Protein AF-A0A533YSC0-F1 (afdb_monomer)

Radius of gyration: 24.95 Å; Cα contacts (8 Å, |Δi|>4): 12; chains: 1; bounding box: 48×40×52 Å

pLDDT: mean 85.72, std 7.05, range [54.97, 94.25]

Solvent-accessible surface area (backbone atoms only — not comparable to full-atom values): 3919 Å² total; per-residue (Å²): 136,87,56,74,65,62,55,51,56,55,60,71,68,54,74,83,89,74,79,92,83,76,96,72,92,80,85,86,76,74,91,78,88,52,70,70,54,53,55,49,51,38,59,74,68,67,55,58,70,69,69,63,74,73,110

Sequence (55 aa):
MVSKSVIQEQMAKQEYKYGFVSDLDEDTAPKGLNEDIVRLISRKKKEPDWFLEWR

Secondary structure (DSSP, 8-state):
---HHHHHHHHHT--------------PPPSS--HHHHHHHHHHTT--HHHHHT-

Structure (mmCIF, N/CA/C/O backbone):
data_AF-A0A533YSC0-F1
#
_entry.id   AF-A0A533YSC0-F1
#
loop_
_atom_site.group_PDB
_atom_site.id
_atom_site.type_symbol
_atom_site.label_atom_id
_atom_site.label_alt_id
_atom_site.label_comp_id
_atom_site.label_asym_id
_atom_site.label_entity_id
_atom_site.label_seq_id
_atom_site.pdbx_PDB_ins_code
_atom_site.Cartn_x
_atom_site.Cartn_y
_atom_site.Cartn_z
_atom_site.occupancy
_atom_site.B_iso_or_equiv
_atom_site.auth_seq_id
_atom_site.auth_comp_id
_atom_site.auth_asym_id
_atom_site.auth_atom_id
_atom_site.pdbx_PDB_model_num
ATOM 1 N N . MET A 1 1 ? -34.769 23.567 35.978 1.00 54.97 1 MET A N 1
ATOM 2 C CA . MET A 1 1 ? -33.310 23.818 35.949 1.00 54.97 1 MET A CA 1
ATOM 3 C C . MET A 1 1 ? -32.648 22.507 35.545 1.00 54.97 1 MET A C 1
ATOM 5 O O . MET A 1 1 ? -32.843 21.532 36.257 1.00 54.97 1 MET A O 1
ATOM 9 N N . VAL A 1 2 ? -31.994 22.419 34.383 1.00 68.38 2 VAL A N 1
ATOM 10 C CA . VAL A 1 2 ? -31.333 21.169 33.951 1.00 68.38 2 VAL A CA 1
ATOM 11 C C . VAL A 1 2 ? -29.978 21.074 34.653 1.00 68.38 2 VAL A C 1
ATOM 13 O O . VAL A 1 2 ? -29.215 22.040 34.641 1.00 68.38 2 VAL A O 1
ATOM 16 N N . SER A 1 3 ? -29.697 19.948 35.314 1.00 77.69 3 SER A N 1
ATOM 17 C CA . SER A 1 3 ? -28.443 19.740 36.041 1.00 77.69 3 SER A CA 1
ATOM 18 C C . SER A 1 3 ? -27.276 19.507 35.078 1.00 77.69 3 SER A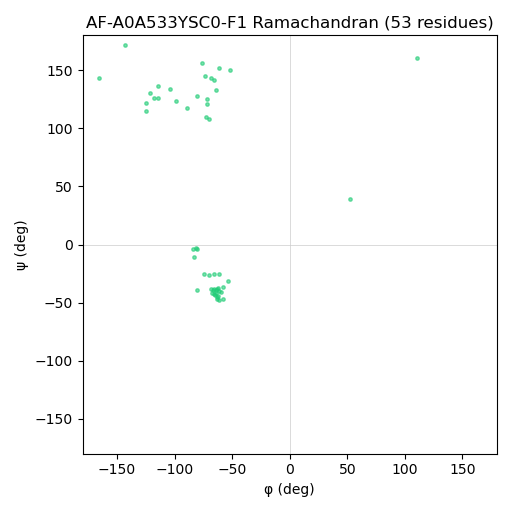 C 1
ATOM 20 O O . SER A 1 3 ? -27.412 18.867 34.035 1.00 77.69 3 SER A O 1
ATOM 22 N N . LYS A 1 4 ? -26.092 20.004 35.451 1.00 80.56 4 LYS A N 1
ATOM 23 C CA . LYS A 1 4 ? -24.846 19.899 34.670 1.00 80.56 4 LYS A CA 1
ATOM 24 C C . LYS A 1 4 ? -24.499 18.452 34.275 1.00 80.56 4 LYS A C 1
ATOM 26 O O . LYS A 1 4 ? -23.957 18.236 33.196 1.00 80.56 4 LYS A O 1
ATOM 31 N N . SER A 1 5 ? -24.862 17.478 35.114 1.00 80.31 5 SER A N 1
ATOM 32 C CA . SER A 1 5 ? -24.649 16.045 34.871 1.00 80.31 5 SER A CA 1
ATOM 33 C C . SER A 1 5 ? -25.426 15.515 33.663 1.00 80.31 5 SER A C 1
ATOM 35 O O . SER A 1 5 ? -24.866 14.790 32.848 1.00 80.31 5 SER A O 1
ATOM 37 N N . VAL A 1 6 ? -26.683 15.936 33.490 1.00 85.00 6 VAL A N 1
ATOM 38 C CA . VAL A 1 6 ? -27.541 15.489 32.379 1.00 85.00 6 VAL A CA 1
ATOM 39 C C . VAL A 1 6 ? -26.989 15.970 31.034 1.00 85.00 6 VAL A C 1
ATOM 41 O O . VAL A 1 6 ? -26.989 15.226 30.057 1.00 85.00 6 VAL A O 1
ATOM 44 N N . ILE A 1 7 ? -26.456 17.194 30.992 1.00 81.94 7 ILE A N 1
ATOM 45 C CA . ILE A 1 7 ? -25.850 17.763 29.779 1.00 81.94 7 ILE A CA 1
ATOM 46 C C . ILE A 1 7 ? -24.545 17.032 29.423 1.00 81.94 7 ILE A C 1
ATOM 48 O O . ILE A 1 7 ? -24.288 16.774 28.249 1.00 81.94 7 ILE A O 1
ATOM 52 N N . GLN A 1 8 ? -23.734 16.654 30.418 1.00 81.75 8 GLN A N 1
ATOM 53 C CA . GLN A 1 8 ? -22.506 15.884 30.186 1.00 81.75 8 GLN A CA 1
ATOM 54 C C . GLN A 1 8 ? -22.795 14.491 29.624 1.00 81.75 8 GLN A C 1
ATOM 56 O O . GLN A 1 8 ? -22.149 14.081 28.662 1.00 81.75 8 GLN A O 1
ATOM 61 N N . GLU A 1 9 ? -23.789 13.789 30.168 1.00 82.62 9 GLU A N 1
ATOM 62 C CA . GLU A 1 9 ? -24.198 12.488 29.635 1.00 82.62 9 GLU A CA 1
ATOM 63 C C . GLU A 1 9 ? -24.728 12.586 28.202 1.00 82.62 9 GLU A C 1
ATOM 65 O O . GLU A 1 9 ? -24.440 11.717 27.382 1.00 82.62 9 GLU A O 1
ATOM 70 N N . GLN A 1 10 ? -25.476 13.644 27.873 1.00 82.81 10 GLN A N 1
ATOM 71 C CA . GLN A 1 10 ? -25.967 13.859 26.512 1.00 82.81 10 GLN A CA 1
ATOM 72 C C . GLN A 1 10 ? -24.834 14.123 25.521 1.00 82.81 10 GLN A C 1
ATOM 74 O O . GLN A 1 10 ? -24.859 13.558 24.434 1.00 82.81 10 GLN A O 1
ATOM 79 N N . MET A 1 11 ? -23.838 14.931 25.894 1.00 79.50 11 MET A N 1
ATOM 80 C CA . MET A 1 11 ? -22.666 15.213 25.055 1.00 79.50 11 MET A CA 1
ATOM 81 C C . MET A 1 11 ? -21.792 13.969 24.858 1.00 79.50 11 MET A C 1
ATOM 83 O O . MET A 1 11 ? -21.322 13.727 23.753 1.00 79.50 11 MET A O 1
ATOM 87 N N . ALA A 1 12 ? -21.612 13.152 25.901 1.00 80.00 12 ALA A N 1
ATOM 88 C CA . ALA A 1 12 ? -20.821 11.923 25.824 1.00 80.00 12 ALA A CA 1
ATOM 89 C C . ALA A 1 12 ? -21.491 10.822 24.982 1.00 80.00 12 ALA A C 1
ATOM 91 O O . ALA A 1 12 ? -20.805 9.974 24.422 1.00 80.00 12 ALA A O 1
ATOM 92 N N . LYS A 1 13 ? -22.828 10.835 24.885 1.00 81.25 13 LYS A N 1
ATOM 93 C CA . LYS A 1 13 ? -23.610 9.910 24.048 1.00 81.25 13 LYS A CA 1
ATOM 94 C C . LYS A 1 13 ? -23.734 10.361 22.587 1.00 81.25 13 LYS A C 1
ATOM 96 O O . LYS A 1 13 ? -24.338 9.643 21.796 1.00 81.25 13 LYS A O 1
ATOM 101 N N . GLN A 1 14 ? -23.228 11.541 22.216 1.00 81.56 14 GLN A N 1
ATOM 102 C CA . GLN A 1 14 ? -23.240 11.987 20.821 1.00 81.56 14 GLN A CA 1
ATOM 103 C C . GLN A 1 14 ? -22.217 11.176 20.020 1.00 81.56 14 GLN A C 1
ATOM 105 O O . GLN A 1 14 ? -21.023 11.211 20.308 1.00 81.56 14 GLN A O 1
ATOM 110 N N . GLU A 1 15 ? -22.682 10.476 18.989 1.00 75.69 15 GLU A N 1
ATOM 111 C CA . GLU A 1 15 ? -21.801 9.837 18.013 1.00 75.69 15 GLU A CA 1
ATOM 112 C C . GLU A 1 15 ? -21.030 10.893 17.210 1.00 75.69 15 GLU A C 1
ATOM 114 O O . GLU A 1 15 ? -21.564 11.953 16.861 1.00 75.69 15 GLU A O 1
ATOM 119 N N . TYR A 1 16 ? -19.758 10.616 16.920 1.00 77.38 16 TYR A N 1
ATOM 120 C CA . TYR A 1 16 ? -18.904 11.513 16.149 1.00 77.38 16 TYR A CA 1
ATOM 121 C C . TYR A 1 16 ? -19.365 11.530 14.685 1.00 77.38 16 TYR A C 1
ATOM 123 O O . TYR A 1 16 ? -19.208 10.557 13.956 1.00 77.38 16 TYR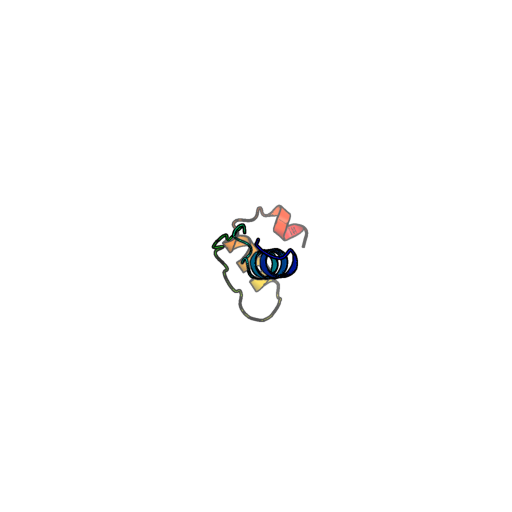 A O 1
ATOM 131 N N . LYS A 1 17 ? -19.973 12.643 14.261 1.00 73.06 17 LYS A N 1
ATOM 132 C CA . LYS A 1 17 ? -20.668 12.767 12.963 1.00 73.06 17 LYS A CA 1
ATOM 133 C C . LYS A 1 17 ? -19.755 13.020 11.763 1.00 73.06 17 LYS A C 1
ATOM 135 O O . LYS A 1 17 ? -20.248 13.127 10.644 1.00 73.06 17 LYS A O 1
ATOM 140 N N . TYR A 1 18 ? -18.457 13.182 11.987 1.00 82.25 18 TYR A N 1
ATOM 141 C CA . TYR A 1 18 ? -17.516 13.593 10.954 1.00 82.25 18 TYR A CA 1
ATOM 142 C C . TYR A 1 18 ? -16.481 12.493 10.753 1.00 82.25 18 TYR A C 1
ATOM 144 O O . TYR A 1 18 ? -15.851 12.042 11.693 1.00 82.25 18 TYR A O 1
ATOM 152 N N . GLY A 1 19 ? -16.299 12.035 9.526 1.00 80.31 19 GLY A N 1
ATOM 153 C CA . GLY A 1 19 ? -15.317 11.015 9.190 1.00 80.31 19 GLY A CA 1
ATOM 154 C C . GLY A 1 19 ? -15.133 10.997 7.686 1.00 80.31 19 GLY A C 1
ATOM 155 O O . GLY A 1 19 ? -16.087 11.226 6.946 1.00 80.31 19 GLY A O 1
ATOM 156 N N . PHE A 1 20 ? -13.905 10.776 7.233 1.00 84.38 20 PHE A N 1
ATOM 157 C CA . PHE A 1 20 ? -13.638 10.553 5.819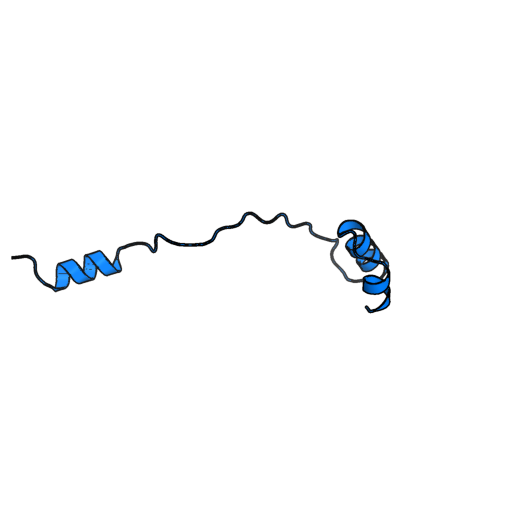 1.00 84.38 20 PHE A CA 1
ATOM 158 C C . PHE A 1 20 ? -13.764 9.054 5.560 1.00 84.38 20 PHE A C 1
ATOM 160 O O . PHE A 1 20 ? -13.022 8.266 6.143 1.00 84.38 20 PHE A O 1
ATOM 167 N N . VAL A 1 21 ? -14.718 8.672 4.716 1.00 84.12 21 VAL A N 1
ATOM 168 C CA . VAL A 1 21 ? -14.825 7.318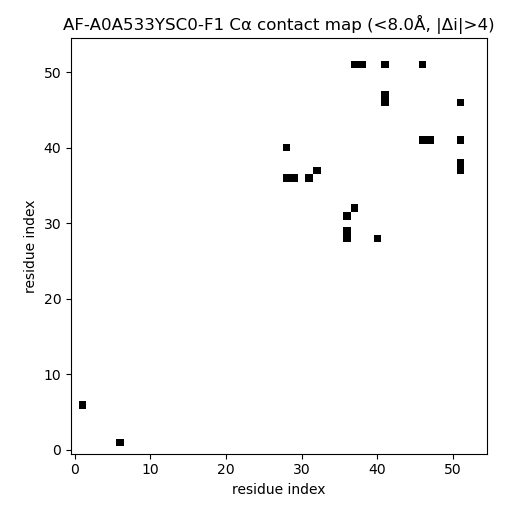 4.173 1.00 84.12 21 VAL A CA 1
ATOM 169 C C . VAL A 1 21 ? -14.588 7.440 2.678 1.00 84.12 21 VAL A C 1
ATOM 171 O O . VAL A 1 21 ? -15.239 8.249 2.018 1.00 84.12 21 VAL A O 1
ATOM 174 N N . SER A 1 22 ? -13.637 6.665 2.171 1.00 88.75 22 SER A N 1
ATOM 175 C CA . SER A 1 22 ? -13.374 6.553 0.743 1.00 88.75 22 SER A CA 1
ATOM 176 C C . SER A 1 22 ? -13.443 5.086 0.375 1.00 88.75 22 SER A C 1
ATOM 178 O O . SER A 1 22 ? -12.684 4.283 0.917 1.00 88.75 22 SER A O 1
ATOM 180 N N . ASP A 1 23 ? -14.330 4.758 -0.554 1.00 88.12 23 ASP A N 1
ATOM 181 C CA . ASP A 1 23 ? -14.333 3.450 -1.189 1.00 88.12 23 ASP A CA 1
ATOM 182 C C . ASP A 1 23 ? -13.127 3.398 -2.132 1.00 88.12 23 ASP A C 1
ATOM 184 O O . ASP A 1 23 ? -13.050 4.138 -3.115 1.00 88.12 23 ASP A O 1
ATOM 188 N N . LEU A 1 24 ? -12.132 2.592 -1.769 1.00 87.94 24 LEU A N 1
ATOM 189 C CA . LEU A 1 24 ? -10.951 2.348 -2.585 1.00 87.94 24 LEU A CA 1
ATOM 190 C C . LEU A 1 24 ? -11.084 0.976 -3.229 1.00 87.94 24 LEU A C 1
ATOM 192 O O . LEU A 1 24 ? -11.390 -0.004 -2.550 1.00 87.94 24 LEU A O 1
ATOM 196 N N .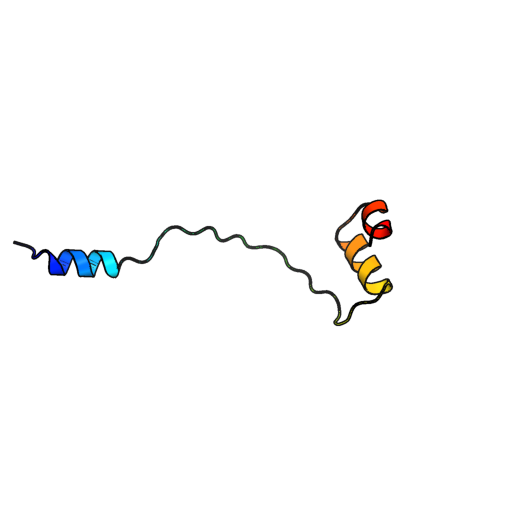 ASP A 1 25 ? -10.798 0.906 -4.523 1.00 85.31 25 ASP A N 1
ATOM 197 C CA . ASP A 1 25 ? -10.671 -0.375 -5.201 1.00 85.31 25 ASP A CA 1
ATOM 198 C C . ASP A 1 25 ? -9.371 -1.059 -4.760 1.00 85.31 25 ASP A C 1
ATOM 200 O O . ASP A 1 25 ? -8.277 -0.497 -4.875 1.00 85.31 25 ASP A O 1
ATOM 204 N N . GLU A 1 26 ? -9.492 -2.293 -4.275 1.00 85.44 26 GLU A N 1
ATOM 205 C CA . GLU A 1 26 ? -8.365 -3.163 -3.951 1.00 85.44 26 GLU A CA 1
ATOM 206 C C . GLU A 1 26 ? -8.369 -4.382 -4.879 1.00 85.44 26 GLU A C 1
ATOM 208 O O . GLU A 1 26 ? -9.403 -4.999 -5.133 1.00 85.44 26 GLU A O 1
ATOM 213 N N . ASP A 1 27 ? -7.190 -4.743 -5.383 1.00 87.44 27 ASP A N 1
ATOM 214 C CA . ASP A 1 27 ? -6.971 -5.954 -6.171 1.00 87.44 27 ASP A CA 1
ATOM 215 C C . ASP A 1 27 ? -5.922 -6.816 -5.461 1.00 87.44 27 ASP A C 1
ATOM 217 O O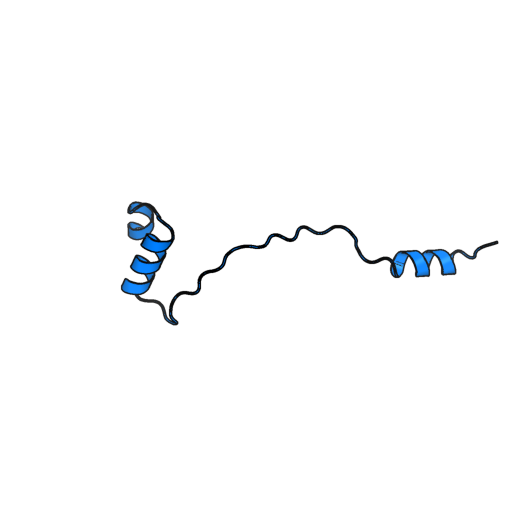 . ASP A 1 27 ? -4.857 -6.333 -5.068 1.00 87.44 27 ASP A O 1
ATOM 221 N N . THR A 1 28 ? -6.225 -8.100 -5.282 1.00 87.69 28 THR A N 1
ATOM 222 C CA . THR A 1 28 ? -5.362 -9.039 -4.562 1.00 87.69 28 THR A CA 1
ATOM 223 C C . THR A 1 28 ? -4.535 -9.868 -5.539 1.00 87.69 28 THR A C 1
ATOM 225 O O . THR A 1 28 ? -5.060 -10.588 -6.390 1.00 87.69 28 THR A O 1
ATOM 228 N N . ALA A 1 29 ? -3.213 -9.824 -5.384 1.00 89.00 29 ALA A N 1
ATOM 229 C CA . ALA A 1 29 ? -2.311 -10.720 -6.099 1.00 89.00 29 ALA A CA 1
ATOM 230 C C . ALA A 1 29 ? -2.320 -12.140 -5.486 1.00 89.00 29 ALA A C 1
ATOM 232 O O . ALA A 1 29 ? -2.624 -12.304 -4.300 1.00 89.00 29 ALA A O 1
ATOM 233 N N . PRO A 1 30 ? -1.965 -13.185 -6.260 1.00 89.69 30 PRO A N 1
ATOM 234 C CA . PRO A 1 30 ? -1.770 -14.531 -5.727 1.00 89.69 30 PRO A CA 1
ATOM 235 C C . PRO A 1 30 ? -0.824 -14.556 -4.522 1.00 89.69 30 PRO A C 1
ATOM 237 O O . PRO A 1 30 ? 0.099 -13.752 -4.418 1.00 89.69 30 PRO A O 1
ATOM 240 N N . LYS A 1 31 ? -1.039 -15.515 -3.616 1.00 87.75 31 LYS A N 1
ATOM 241 C CA . LYS A 1 31 ? -0.195 -15.679 -2.427 1.00 87.75 31 LYS A CA 1
ATOM 242 C C . LYS A 1 31 ? 1.238 -16.040 -2.832 1.00 87.75 31 LYS A C 1
ATOM 244 O O . LYS A 1 31 ? 1.441 -16.970 -3.608 1.00 87.75 31 LYS A O 1
ATOM 249 N N . GLY A 1 32 ? 2.209 -15.359 -2.228 1.00 89.94 32 GLY A N 1
ATOM 250 C CA . GLY A 1 32 ? 3.638 -15.544 -2.488 1.00 89.94 32 GLY A CA 1
ATOM 251 C C . GLY A 1 32 ? 4.263 -14.347 -3.202 1.00 89.94 32 GLY A C 1
ATOM 252 O O . GLY A 1 32 ? 3.568 -13.527 -3.794 1.00 89.94 32 GLY A O 1
ATOM 253 N N . LEU A 1 33 ? 5.589 -14.242 -3.122 1.00 89.75 33 LEU A N 1
ATOM 254 C CA . LEU A 1 33 ? 6.365 -13.190 -3.773 1.00 89.75 33 LEU A CA 1
ATOM 255 C C . LEU A 1 33 ? 7.437 -13.843 -4.646 1.00 89.75 33 LEU A C 1
ATOM 257 O O . LEU A 1 33 ? 8.328 -14.520 -4.139 1.00 89.75 33 LEU A O 1
ATOM 261 N N . ASN A 1 34 ? 7.325 -13.660 -5.956 1.00 91.69 34 ASN A N 1
ATOM 262 C CA . ASN A 1 34 ? 8.335 -14.046 -6.932 1.00 91.69 34 ASN A CA 1
ATOM 263 C C . ASN A 1 34 ? 8.393 -12.990 -8.048 1.00 91.69 34 ASN A C 1
ATOM 265 O O . ASN A 1 34 ? 7.556 -12.085 -8.104 1.00 91.69 34 ASN A O 1
ATOM 269 N N . GLU A 1 35 ? 9.374 -13.100 -8.936 1.00 91.19 35 GLU A N 1
ATOM 270 C CA . GLU A 1 35 ? 9.602 -12.106 -9.986 1.00 91.19 35 GLU A CA 1
ATOM 271 C C . GLU A 1 35 ? 8.419 -11.980 -10.962 1.00 91.19 35 GLU A C 1
ATOM 273 O O . GLU A 1 35 ? 8.040 -10.873 -11.352 1.00 91.19 35 GLU A O 1
ATOM 278 N N . ASP A 1 36 ? 7.763 -13.094 -11.289 1.00 92.12 36 ASP A N 1
ATOM 279 C CA . ASP A 1 36 ? 6.591 -13.105 -12.167 1.00 92.12 36 ASP A CA 1
ATOM 280 C C . ASP A 1 36 ? 5.408 -12.335 -11.562 1.00 92.12 36 ASP A C 1
ATOM 282 O O . ASP A 1 36 ? 4.717 -11.593 -12.267 1.00 92.12 36 ASP A O 1
ATOM 286 N N . ILE A 1 37 ? 5.200 -12.461 -10.247 1.00 92.62 37 ILE A N 1
ATOM 287 C CA . ILE A 1 37 ? 4.178 -11.731 -9.488 1.00 92.62 37 ILE A CA 1
ATOM 288 C C . ILE A 1 37 ? 4.517 -10.238 -9.433 1.00 92.62 37 ILE A C 1
ATOM 290 O O . ILE A 1 37 ? 3.634 -9.409 -9.646 1.00 92.62 37 ILE A O 1
ATOM 294 N N . VAL A 1 38 ? 5.786 -9.870 -9.229 1.00 91.31 38 VAL A N 1
ATOM 295 C CA . VAL A 1 38 ? 6.214 -8.458 -9.237 1.00 91.31 38 VAL A CA 1
ATOM 296 C C . VAL A 1 38 ? 5.980 -7.824 -10.614 1.00 91.31 38 VAL A C 1
ATOM 298 O O . VAL A 1 38 ? 5.382 -6.748 -10.706 1.00 91.31 38 VAL A O 1
ATOM 301 N N . ARG A 1 39 ? 6.348 -8.517 -11.699 1.00 91.75 39 ARG A N 1
ATOM 302 C CA . ARG A 1 39 ? 6.089 -8.078 -13.083 1.00 91.75 39 ARG A CA 1
ATOM 303 C C . ARG A 1 39 ? 4.590 -7.961 -13.371 1.00 91.75 39 ARG A C 1
ATOM 305 O O . ARG A 1 39 ? 4.160 -7.025 -14.045 1.00 91.75 39 ARG A O 1
ATOM 312 N N . LEU A 1 40 ? 3.781 -8.892 -12.864 1.00 91.94 40 LEU A N 1
ATOM 313 C CA . LEU A 1 40 ? 2.322 -8.849 -12.979 1.00 91.94 40 LEU A CA 1
ATOM 314 C C . LEU A 1 40 ? 1.734 -7.610 -12.287 1.00 91.94 40 LEU A C 1
ATOM 316 O O . LEU A 1 40 ? 0.921 -6.914 -12.896 1.00 91.94 40 LEU A O 1
ATOM 320 N N . ILE A 1 41 ? 2.158 -7.324 -11.052 1.00 91.94 41 ILE A N 1
ATOM 321 C CA . ILE A 1 41 ? 1.700 -6.164 -10.273 1.00 91.94 41 ILE A CA 1
ATOM 322 C C . ILE A 1 41 ? 2.093 -4.860 -10.973 1.00 91.94 41 ILE A C 1
ATOM 324 O O . ILE A 1 41 ? 1.245 -3.989 -11.160 1.00 91.94 41 ILE A O 1
ATOM 328 N N . SER A 1 42 ? 3.347 -4.747 -11.416 1.00 93.00 42 SER A N 1
ATOM 329 C CA . SER A 1 42 ? 3.859 -3.560 -12.111 1.00 93.00 42 SER A CA 1
ATOM 330 C C . SER A 1 42 ? 3.054 -3.253 -13.384 1.00 93.00 42 SER A C 1
ATOM 332 O O . SER A 1 42 ? 2.556 -2.136 -13.547 1.00 93.00 42 SER A O 1
ATOM 334 N N . ARG A 1 43 ? 2.790 -4.271 -14.223 1.00 92.00 43 ARG A N 1
ATOM 335 C CA . ARG A 1 43 ? 1.939 -4.126 -15.420 1.00 92.00 43 ARG A CA 1
ATOM 336 C C . ARG A 1 43 ? 0.503 -3.735 -15.080 1.00 92.00 43 ARG A C 1
ATOM 338 O O . ARG A 1 43 ? -0.052 -2.855 -15.734 1.00 92.00 43 ARG A O 1
ATOM 345 N N . LYS A 1 44 ? -0.108 -4.368 -14.069 1.00 91.06 44 LYS A N 1
ATOM 346 C CA . LYS A 1 44 ? -1.482 -4.047 -13.635 1.00 91.06 44 LYS A CA 1
ATOM 347 C C . LYS A 1 44 ? -1.607 -2.592 -13.186 1.00 91.06 44 LYS A C 1
ATOM 349 O O . LYS A 1 44 ? -2.574 -1.922 -13.537 1.00 91.06 44 LYS A O 1
ATOM 354 N N . LYS A 1 45 ? -0.607 -2.096 -12.458 1.00 91.25 45 LYS A N 1
ATOM 355 C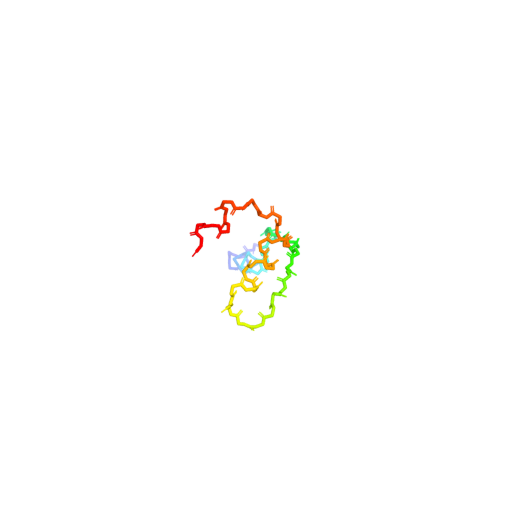 CA . LYS A 1 45 ? -0.559 -0.721 -11.951 1.00 91.25 45 LYS A CA 1
ATOM 356 C C . LYS A 1 45 ? -0.074 0.299 -12.984 1.00 91.25 45 LYS A C 1
ATOM 358 O O . LYS A 1 45 ? -0.075 1.488 -12.680 1.00 91.25 45 LYS A O 1
ATOM 363 N N . LYS A 1 46 ? 0.302 -0.146 -14.191 1.00 91.69 46 LYS A N 1
ATOM 364 C CA . LYS A 1 46 ? 0.876 0.691 -15.258 1.00 91.69 46 LYS A CA 1
ATOM 365 C C . LYS A 1 46 ? 2.077 1.499 -14.753 1.00 91.69 46 LYS A C 1
ATOM 367 O O . LYS A 1 46 ? 2.226 2.677 -15.075 1.00 91.69 46 LYS A O 1
ATOM 372 N N . GLU A 1 47 ? 2.894 0.870 -13.909 1.00 92.81 47 GLU A N 1
ATOM 373 C CA . GLU A 1 47 ? 4.114 1.485 -13.395 1.00 92.81 47 GLU A CA 1
ATOM 374 C C . GLU A 1 47 ? 5.133 1.633 -14.543 1.00 92.81 47 GLU A C 1
ATOM 376 O O . GLU A 1 47 ? 5.201 0.75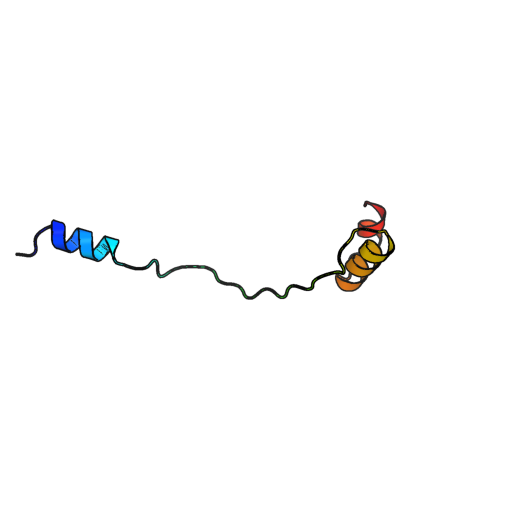9 -15.409 1.00 92.81 47 GLU A O 1
ATOM 381 N N . PRO A 1 48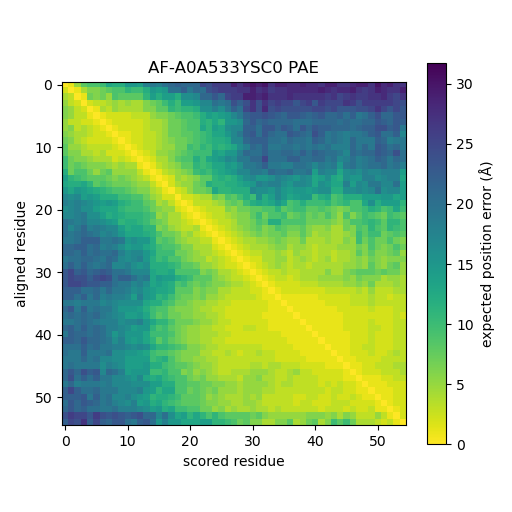 ? 5.917 2.722 -14.583 1.00 94.25 48 PRO A N 1
ATOM 382 C CA . PRO A 1 48 ? 7.018 2.854 -15.533 1.00 94.25 48 PRO A CA 1
ATOM 383 C C . PRO A 1 48 ? 8.090 1.773 -15.336 1.00 94.25 48 PRO A C 1
ATOM 385 O O . PRO A 1 48 ? 8.333 1.350 -14.205 1.00 94.25 48 PRO A O 1
ATOM 388 N N . ASP A 1 49 ? 8.808 1.412 -16.402 1.00 89.62 49 ASP A N 1
ATOM 389 C CA . ASP A 1 49 ? 9.816 0.336 -16.369 1.00 89.62 49 ASP A CA 1
ATOM 390 C C . ASP A 1 49 ? 10.925 0.579 -15.332 1.00 89.62 49 ASP A C 1
ATOM 392 O O . ASP A 1 49 ? 11.320 -0.337 -14.612 1.00 89.62 49 ASP A O 1
ATOM 396 N N . TRP A 1 50 ? 11.342 1.834 -15.142 1.00 92.38 50 TRP A N 1
ATOM 397 C CA . TRP A 1 50 ? 12.351 2.192 -14.138 1.00 92.38 50 TRP A CA 1
ATOM 398 C C . TRP A 1 50 ? 11.916 1.869 -12.695 1.00 92.38 50 TRP A C 1
ATOM 400 O O . TRP A 1 50 ? 12.759 1.641 -11.834 1.00 92.38 50 TRP A O 1
ATOM 410 N N . PHE A 1 51 ? 10.609 1.806 -12.412 1.00 91.31 51 PHE A N 1
ATOM 411 C CA . PHE A 1 51 ? 10.084 1.416 -11.095 1.00 91.31 51 PHE A CA 1
ATOM 412 C C . PHE A 1 51 ? 10.203 -0.091 -10.839 1.00 91.31 51 PHE A C 1
ATOM 414 O O . PHE A 1 51 ? 10.213 -0.534 -9.689 1.00 91.31 51 PHE A O 1
ATOM 421 N N . LEU A 1 52 ? 10.238 -0.890 -11.906 1.00 90.44 52 LEU A N 1
ATOM 422 C CA . LEU A 1 52 ? 10.477 -2.325 -11.830 1.00 90.44 52 LEU A CA 1
ATOM 423 C C . LEU A 1 52 ? 11.977 -2.620 -11.700 1.00 90.44 52 LEU A C 1
ATOM 425 O O . LEU A 1 52 ? 12.342 -3.488 -10.920 1.00 90.44 52 LEU A O 1
ATOM 429 N N . GLU A 1 53 ? 12.827 -1.871 -12.407 1.00 87.94 53 GLU A N 1
ATOM 430 C CA . GLU A 1 53 ? 14.292 -2.033 -12.391 1.00 87.94 53 GLU A CA 1
ATOM 431 C C . GLU A 1 53 ? 14.949 -1.704 -11.039 1.00 87.94 53 GLU A C 1
ATOM 433 O O . GLU A 1 53 ? 16.025 -2.213 -10.742 1.00 87.94 53 GLU A O 1
ATOM 438 N N . TRP A 1 54 ? 14.322 -0.853 -10.221 1.00 87.69 54 TRP A N 1
ATOM 439 C CA . TRP A 1 54 ? 14.831 -0.452 -8.900 1.00 87.69 54 TRP A CA 1
ATOM 440 C C . TRP A 1 54 ? 14.517 -1.435 -7.758 1.00 87.69 54 TRP A C 1
ATOM 442 O O . TRP A 1 54 ? 15.019 -1.233 -6.651 1.00 87.69 54 TRP A O 1
ATOM 452 N N . ARG A 1 55 ? 13.644 -2.425 -7.979 1.00 82.50 55 ARG A N 1
ATOM 453 C CA . ARG A 1 55 ? 13.202 -3.377 -6.943 1.00 82.50 55 ARG A CA 1
ATOM 454 C C . ARG A 1 55 ? 14.174 -4.536 -6.769 1.00 82.50 55 ARG A C 1
ATOM 456 O O . ARG A 1 55 ? 14.311 -4.968 -5.603 1.00 82.50 55 ARG A O 1
#

Mean predicted aligned error: 10.4 Å

Foldseek 3Di:
DDDPVVVVVVVVPDDDPDDDDDDDDDDDFDPDDDLVSLVVVCVVVVPDPVVSVVD